Protein AF-R7J9E3-F1 (afdb_monomer_lite)

Structure (mmCIF, N/CA/C/O backbone):
data_AF-R7J9E3-F1
#
_entry.id   AF-R7J9E3-F1
#
loop_
_atom_site.group_PDB
_atom_site.id
_atom_site.type_symbol
_atom_site.label_atom_id
_atom_site.label_alt_id
_atom_site.label_comp_id
_atom_site.label_asym_id
_atom_site.label_entity_id
_atom_site.label_seq_id
_atom_site.pdbx_PDB_ins_code
_atom_site.Cartn_x
_atom_site.Cartn_y
_atom_site.Cartn_z
_atom_site.occupancy
_atom_site.B_iso_or_equiv
_atom_site.auth_seq_id
_atom_site.auth_comp_id
_atom_site.auth_asym_id
_atom_site.auth_atom_id
_atom_site.pdbx_PDB_model_num
ATOM 1 N N . MET A 1 1 ? 16.038 -10.193 -12.932 1.00 49.19 1 MET A N 1
ATOM 2 C CA . MET A 1 1 ? 15.594 -8.849 -12.484 1.00 49.19 1 MET A CA 1
ATOM 3 C C . MET A 1 1 ? 14.154 -8.540 -12.881 1.00 49.19 1 MET A C 1
ATOM 5 O O . MET A 1 1 ? 13.447 -7.977 -12.058 1.00 49.19 1 MET A O 1
ATOM 9 N N . TYR A 1 2 ? 13.697 -8.951 -14.071 1.00 53.28 2 TYR A N 1
ATOM 10 C CA . TYR A 1 2 ? 12.294 -8.801 -14.484 1.00 53.28 2 TYR A CA 1
ATOM 11 C C . TYR A 1 2 ? 11.321 -9.571 -13.566 1.00 53.28 2 TYR A C 1
ATOM 13 O O . TYR A 1 2 ? 10.374 -8.984 -13.052 1.00 53.28 2 TYR A O 1
ATOM 21 N N . ASP A 1 3 ? 11.633 -10.830 -13.231 1.00 55.34 3 ASP A N 1
ATOM 22 C CA . ASP A 1 3 ? 10.829 -11.648 -12.308 1.00 55.34 3 ASP A CA 1
ATOM 23 C C . ASP A 1 3 ? 10.735 -11.071 -10.893 1.00 55.34 3 ASP A C 1
ATOM 25 O O . ASP A 1 3 ? 9.671 -11.094 -10.289 1.00 55.34 3 ASP A O 1
ATOM 29 N N . ALA A 1 4 ? 11.819 -10.484 -10.375 1.00 68.38 4 ALA A N 1
ATOM 30 C CA . ALA A 1 4 ? 11.824 -9.876 -9.043 1.00 68.38 4 ALA A CA 1
ATOM 31 C C . ALA A 1 4 ? 10.939 -8.617 -8.972 1.00 68.38 4 ALA A C 1
ATOM 33 O O . ALA A 1 4 ? 10.268 -8.386 -7.970 1.00 68.38 4 ALA A O 1
ATOM 34 N N . CYS A 1 5 ? 10.911 -7.818 -10.045 1.00 63.12 5 CYS A N 1
ATOM 35 C CA . CYS A 1 5 ? 10.029 -6.654 -10.151 1.00 63.12 5 CYS A CA 1
ATOM 36 C C . CYS A 1 5 ? 8.560 -7.080 -10.285 1.00 63.12 5 CYS A C 1
ATOM 38 O O . CYS A 1 5 ? 7.688 -6.492 -9.649 1.00 63.12 5 CYS A O 1
ATOM 40 N N . ASN A 1 6 ? 8.300 -8.144 -11.049 1.00 73.94 6 ASN A N 1
ATOM 41 C CA . ASN A 1 6 ? 6.964 -8.709 -11.187 1.00 73.94 6 ASN A CA 1
ATOM 42 C C . ASN A 1 6 ? 6.449 -9.299 -9.863 1.00 73.94 6 ASN A C 1
ATOM 44 O O . ASN A 1 6 ? 5.303 -9.061 -9.495 1.00 73.94 6 ASN A O 1
ATOM 48 N N . ASN A 1 7 ? 7.305 -9.996 -9.110 1.00 74.38 7 ASN A N 1
ATOM 49 C CA . ASN A 1 7 ? 6.942 -10.547 -7.805 1.00 74.38 7 ASN A CA 1
ATOM 50 C C . ASN A 1 7 ? 6.625 -9.439 -6.789 1.00 74.38 7 ASN A C 1
ATOM 52 O O . ASN A 1 7 ? 5.593 -9.500 -6.129 1.00 74.38 7 ASN A O 1
ATOM 56 N N . LYS A 1 8 ? 7.436 -8.371 -6.754 1.00 75.12 8 LYS A N 1
ATOM 57 C CA . LYS A 1 8 ? 7.158 -7.178 -5.937 1.00 75.12 8 LYS A CA 1
ATOM 58 C C . LYS A 1 8 ? 5.804 -6.544 -6.260 1.00 75.12 8 LYS A C 1
ATOM 60 O O . LYS A 1 8 ? 5.059 -6.209 -5.353 1.00 75.12 8 LYS A O 1
ATOM 65 N N . LEU A 1 9 ? 5.463 -6.422 -7.543 1.00 75.38 9 LE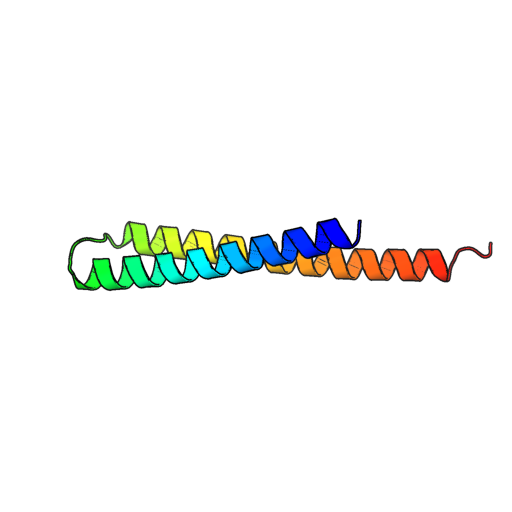U A N 1
ATOM 66 C CA . LEU A 1 9 ? 4.168 -5.894 -7.988 1.00 75.38 9 LEU A CA 1
ATOM 67 C C . LEU A 1 9 ? 2.983 -6.739 -7.515 1.00 75.38 9 LEU A C 1
ATOM 69 O O . LEU A 1 9 ? 1.931 -6.198 -7.173 1.00 75.38 9 LEU A O 1
ATOM 73 N N . ILE A 1 10 ? 3.144 -8.061 -7.520 1.00 81.94 10 ILE A N 1
ATOM 74 C CA . ILE A 1 10 ? 2.131 -8.996 -7.023 1.00 81.94 10 ILE A CA 1
ATOM 75 C C . I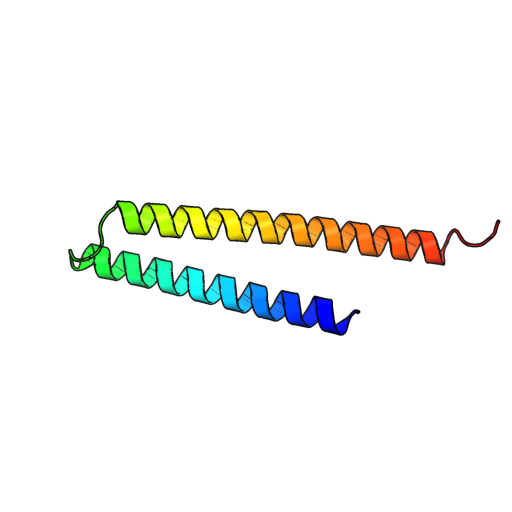LE A 1 10 ? 1.996 -8.857 -5.502 1.00 81.94 10 ILE A C 1
ATOM 77 O O . ILE A 1 10 ? 0.876 -8.786 -4.997 1.00 81.94 10 ILE A O 1
ATOM 81 N N . GLU A 1 11 ? 3.116 -8.759 -4.783 1.00 80.75 11 GLU A N 1
ATOM 82 C CA . GLU A 1 11 ? 3.133 -8.544 -3.334 1.00 80.75 11 GLU A CA 1
ATOM 83 C C . GLU A 1 11 ? 2.499 -7.206 -2.934 1.00 80.75 11 GLU A C 1
ATOM 85 O O . GLU A 1 11 ? 1.696 -7.178 -2.001 1.00 80.75 11 GLU A O 1
ATOM 90 N N . ASP A 1 12 ? 2.781 -6.111 -3.646 1.00 75.56 12 ASP A N 1
ATOM 91 C CA . ASP A 1 12 ? 2.169 -4.810 -3.352 1.00 75.56 12 ASP A CA 1
ATOM 92 C C . ASP A 1 12 ? 0.677 -4.785 -3.673 1.00 75.56 12 ASP A C 1
ATOM 94 O O . ASP A 1 12 ? -0.105 -4.280 -2.870 1.00 75.56 12 ASP A O 1
ATOM 98 N N . LYS A 1 13 ? 0.236 -5.416 -4.769 1.00 78.75 13 LYS A N 1
ATOM 99 C C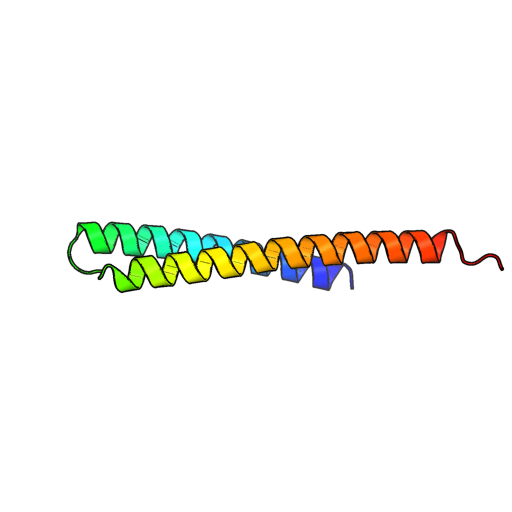A . LYS A 1 13 ? -1.202 -5.586 -5.029 1.00 78.75 13 LYS A CA 1
ATOM 100 C C . LYS A 1 13 ? -1.900 -6.370 -3.923 1.00 78.75 13 LYS A C 1
ATOM 102 O O . LYS A 1 13 ? -2.967 -5.961 -3.471 1.00 78.75 13 LYS A O 1
ATOM 107 N N . ALA A 1 14 ? -1.300 -7.468 -3.467 1.00 81.75 14 ALA A N 1
ATOM 108 C CA . ALA A 1 14 ? -1.846 -8.245 -2.360 1.00 81.75 14 ALA A CA 1
ATOM 109 C C . ALA A 1 14 ? -1.890 -7.417 -1.066 1.00 81.75 14 ALA A C 1
ATOM 111 O O . ALA A 1 14 ? -2.862 -7.491 -0.318 1.00 81.75 14 ALA A O 1
ATOM 112 N N . ARG A 1 15 ? -0.873 -6.587 -0.812 1.00 74.25 15 ARG A N 1
ATOM 113 C CA . ARG A 1 15 ? -0.818 -5.698 0.354 1.00 74.25 15 ARG A CA 1
ATOM 114 C C . ARG A 1 15 ? -1.906 -4.620 0.303 1.00 74.25 15 ARG A C 1
ATOM 116 O O . ARG A 1 15 ? -2.547 -4.379 1.323 1.00 74.25 15 ARG A O 1
ATOM 123 N N . ILE A 1 16 ? -2.155 -4.029 -0.865 1.00 80.19 16 ILE A N 1
ATOM 124 C CA . ILE A 1 16 ? -3.240 -3.059 -1.080 1.00 80.19 16 ILE A CA 1
ATOM 125 C C . ILE A 1 16 ? -4.603 -3.714 -0.843 1.00 80.19 16 ILE A C 1
ATOM 127 O O . ILE A 1 16 ? -5.406 -3.172 -0.089 1.00 80.19 16 ILE A O 1
ATOM 131 N N . GLU A 1 17 ? -4.840 -4.909 -1.387 1.00 84.62 17 GLU A N 1
ATOM 132 C CA . GLU A 1 17 ? -6.116 -5.612 -1.200 1.00 84.62 17 GLU A CA 1
ATOM 133 C C . GLU A 1 17 ? -6.379 -5.949 0.281 1.00 84.62 17 GLU A C 1
ATOM 135 O O . GLU A 1 17 ? -7.503 -5.833 0.774 1.00 84.62 17 GLU A O 1
ATOM 140 N N . GLN A 1 18 ? -5.336 -6.333 1.024 1.00 82.06 18 GLN A N 1
ATOM 141 C CA . GLN A 1 18 ? -5.447 -6.580 2.464 1.00 82.06 18 GLN A CA 1
ATOM 142 C C . GLN A 1 18 ? -5.715 -5.295 3.253 1.00 82.06 18 GLN A C 1
ATOM 144 O O . GLN A 1 18 ? -6.506 -5.311 4.197 1.00 82.06 18 GLN A O 1
ATOM 149 N N . LEU A 1 19 ? -5.099 -4.176 2.863 1.00 77.50 19 LEU A N 1
ATOM 150 C CA . LEU A 1 19 ? -5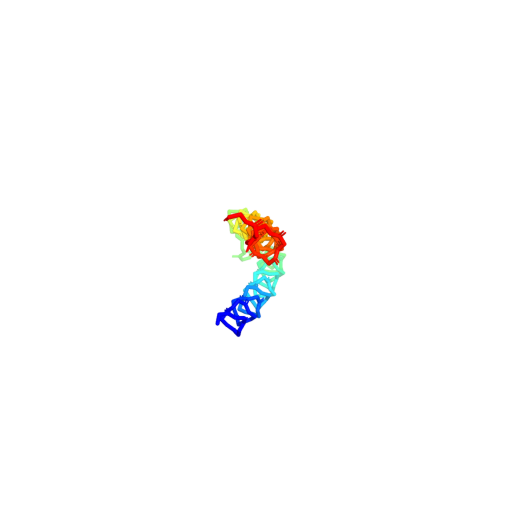.356 -2.867 3.466 1.00 77.50 19 LEU A CA 1
ATOM 151 C C . LEU A 1 19 ? -6.788 -2.389 3.187 1.00 77.50 19 LEU A C 1
ATOM 153 O O . LEU A 1 19 ? -7.442 -1.898 4.105 1.00 77.50 19 LEU A O 1
ATOM 157 N N . GLU A 1 20 ? -7.315 -2.591 1.978 1.00 81.75 20 GLU A N 1
ATOM 158 C CA . GLU A 1 20 ? -8.722 -2.309 1.659 1.00 81.75 20 GLU A CA 1
ATOM 159 C C . GLU A 1 20 ? -9.675 -3.146 2.515 1.00 81.75 20 GLU A C 1
ATOM 161 O O . GLU A 1 20 ? -10.603 -2.603 3.118 1.00 81.75 20 GLU A O 1
ATOM 166 N N . LYS A 1 21 ? -9.417 -4.453 2.646 1.00 81.56 21 LYS A N 1
ATOM 167 C CA . LYS A 1 21 ? -10.199 -5.333 3.529 1.00 81.56 21 LYS A CA 1
ATOM 168 C C . LYS A 1 21 ? -10.129 -4.879 4.984 1.00 81.56 21 LYS A C 1
ATOM 170 O O . LYS A 1 21 ? -11.161 -4.850 5.646 1.00 81.56 21 LYS A O 1
ATOM 175 N N . ALA A 1 22 ? -8.956 -4.482 5.474 1.00 76.31 22 ALA A N 1
ATOM 176 C CA . ALA A 1 22 ? -8.790 -3.976 6.833 1.00 76.31 22 ALA A CA 1
ATOM 177 C C . ALA A 1 22 ? -9.578 -2.679 7.069 1.00 76.31 22 ALA A C 1
ATOM 179 O O . ALA A 1 22 ? -10.193 -2.537 8.124 1.00 76.31 22 ALA A O 1
ATOM 180 N N . VAL A 1 23 ? -9.613 -1.766 6.090 1.00 75.25 23 VAL A N 1
ATOM 181 C CA . VAL A 1 23 ? -10.414 -0.528 6.137 1.00 75.25 23 VAL A CA 1
ATOM 182 C C . VAL A 1 23 ? -11.912 -0.837 6.156 1.00 75.25 23 VAL A C 1
ATOM 184 O O . VAL A 1 23 ? -12.648 -0.245 6.942 1.00 75.25 23 VAL A O 1
ATOM 187 N N . VAL A 1 24 ? -12.381 -1.770 5.324 1.00 80.75 24 VAL A N 1
ATOM 188 C CA . VAL A 1 24 ? -13.788 -2.209 5.334 1.00 80.75 24 VAL A CA 1
ATOM 189 C C . VAL A 1 24 ? -14.138 -2.844 6.680 1.00 80.75 24 VAL A C 1
ATOM 191 O O . VAL A 1 24 ? -15.135 -2.470 7.289 1.00 80.75 24 VAL A O 1
ATOM 194 N N . TYR A 1 25 ? -13.271 -3.717 7.192 1.00 74.25 25 TYR A N 1
ATOM 195 C CA . TYR A 1 25 ? -13.472 -4.404 8.465 1.00 74.25 25 TYR A CA 1
ATOM 196 C C . TYR A 1 25 ? -13.506 -3.434 9.650 1.00 74.25 25 TYR A C 1
ATOM 198 O O . TYR A 1 25 ? -14.384 -3.530 10.500 1.00 74.25 25 TYR A O 1
ATOM 206 N N . THR A 1 26 ? -12.598 -2.454 9.695 1.00 66.38 26 THR A N 1
ATOM 207 C CA . THR A 1 26 ? -12.628 -1.400 10.725 1.00 66.38 26 THR A CA 1
ATOM 208 C C . THR A 1 26 ? -13.850 -0.501 10.586 1.00 66.38 26 THR A C 1
ATOM 210 O O . THR A 1 26 ? -14.379 -0.059 11.599 1.00 66.38 26 THR A O 1
ATOM 213 N N . LYS A 1 27 ? -14.350 -0.256 9.370 1.00 66.31 27 LYS A N 1
ATOM 214 C CA . LYS A 1 27 ? -15.579 0.517 9.141 1.00 66.31 27 LYS A CA 1
ATOM 215 C C . LYS A 1 27 ? -16.836 -0.229 9.610 1.00 66.31 27 LYS A C 1
ATOM 217 O O . LYS A 1 27 ? -17.694 0.393 10.234 1.00 66.31 27 LYS A O 1
ATOM 222 N N . ASP A 1 28 ? -16.916 -1.537 9.379 1.00 67.62 28 ASP A N 1
ATOM 223 C CA . ASP A 1 28 ? -17.991 -2.395 9.903 1.00 67.62 28 ASP A CA 1
ATOM 224 C C . ASP A 1 28 ? -17.907 -2.527 11.432 1.00 67.62 28 ASP A C 1
ATOM 226 O O . ASP A 1 28 ? -18.912 -2.397 12.131 1.00 67.62 28 ASP A O 1
ATOM 230 N N . LEU A 1 29 ? -16.696 -2.677 11.977 1.00 64.88 29 LEU A N 1
ATOM 231 C CA . LEU A 1 29 ? -16.443 -2.713 13.421 1.00 64.88 29 LEU A CA 1
ATOM 232 C C . LEU A 1 29 ? -16.731 -1.354 14.098 1.00 64.88 29 LEU A C 1
ATOM 234 O O . LEU A 1 29 ? -17.111 -1.291 15.268 1.00 64.88 29 LEU A O 1
ATOM 238 N N . PHE A 1 30 ? -16.593 -0.248 13.362 1.00 60.31 30 PHE A N 1
ATOM 239 C CA . PHE A 1 30 ? -16.996 1.090 13.804 1.00 60.31 30 PHE A CA 1
ATOM 240 C C . PHE A 1 30 ? -18.521 1.226 13.845 1.00 60.31 30 PHE A C 1
ATOM 242 O O . PHE A 1 30 ? -19.061 1.751 14.817 1.00 60.31 30 PHE A O 1
ATOM 249 N N . GLN A 1 31 ? -19.233 0.700 12.840 1.00 61.06 31 GLN A N 1
ATOM 250 C CA . GLN A 1 31 ? -20.700 0.632 12.858 1.00 61.06 31 GLN A CA 1
ATOM 251 C C . GLN A 1 31 ? -21.231 -0.259 13.988 1.00 61.06 31 GLN A C 1
ATOM 253 O O . GLN A 1 31 ? -22.295 0.033 14.532 1.00 61.06 31 GLN A O 1
ATOM 258 N N . SER A 1 32 ? -20.485 -1.294 14.389 1.00 64.88 32 SER A N 1
ATOM 259 C CA . SER A 1 32 ? -20.820 -2.133 15.547 1.00 64.88 32 SER A CA 1
ATOM 260 C C . SER A 1 32 ? -20.410 -1.529 16.901 1.00 64.88 32 SER A C 1
ATOM 262 O O . SER A 1 32 ? -20.629 -2.161 17.933 1.00 64.88 32 SER A O 1
ATOM 264 N N . GLY A 1 33 ? -19.817 -0.327 16.926 1.00 60.03 33 GLY A N 1
ATOM 265 C CA . GLY A 1 33 ? -19.416 0.383 18.147 1.00 60.03 33 GLY A CA 1
ATOM 266 C C . GLY A 1 33 ? -18.124 -0.118 18.806 1.00 60.03 33 GLY A C 1
ATOM 267 O O . GLY A 1 33 ? -17.874 0.214 19.962 1.00 60.03 33 GLY A O 1
ATOM 268 N N . SER A 1 34 ? -17.315 -0.928 18.112 1.00 58.94 34 SER A N 1
ATOM 269 C CA . SER A 1 34 ? -16.090 -1.547 18.650 1.00 58.94 34 SER A CA 1
ATOM 270 C C . SER A 1 34 ? -14.780 -0.956 18.113 1.00 58.94 34 SER A C 1
ATOM 272 O O . SER A 1 34 ? -13.750 -1.158 18.748 1.00 58.94 34 SER A O 1
ATOM 274 N N . ALA A 1 35 ? -14.796 -0.212 17.001 1.00 58.44 35 ALA A N 1
ATOM 275 C CA . ALA A 1 35 ? -13.614 0.496 16.497 1.00 58.44 35 ALA A CA 1
ATOM 276 C C . ALA A 1 35 ? -13.636 1.978 16.888 1.00 58.44 35 ALA A C 1
ATOM 278 O O . ALA A 1 35 ? -14.689 2.619 16.906 1.00 58.44 35 ALA A O 1
ATOM 279 N N . THR A 1 36 ? -12.468 2.547 17.177 1.00 69.75 36 THR A N 1
ATOM 280 C CA . THR A 1 36 ? -12.342 3.969 17.541 1.00 69.75 36 THR A CA 1
ATOM 281 C C . THR A 1 36 ? -11.982 4.807 16.310 1.00 69.75 36 THR A C 1
ATOM 283 O O . THR A 1 36 ? -11.289 4.335 15.415 1.00 69.75 36 THR A O 1
ATOM 286 N N . TYR A 1 37 ? -12.390 6.082 16.258 1.00 63.78 37 TYR A N 1
ATOM 287 C CA . TYR A 1 37 ? -12.083 7.013 15.150 1.00 63.78 37 TYR A CA 1
ATOM 288 C C . TYR A 1 37 ? -10.575 7.075 14.814 1.00 63.78 37 TYR A C 1
ATOM 290 O O . TYR A 1 37 ? -10.183 7.310 13.674 1.00 63.78 37 TYR A O 1
ATOM 298 N N . LEU A 1 38 ? -9.728 6.793 15.811 1.00 74.62 38 LEU A N 1
ATOM 299 C CA . LEU A 1 38 ? -8.277 6.692 15.688 1.00 74.62 38 LEU A CA 1
ATOM 300 C C . LEU A 1 38 ? -7.811 5.509 14.818 1.00 74.62 38 LEU A C 1
ATOM 302 O O . LEU A 1 38 ? -6.824 5.641 14.096 1.00 74.62 38 LEU A O 1
ATOM 306 N N . GLU A 1 39 ? -8.504 4.369 14.853 1.00 69.31 39 GLU A N 1
ATOM 307 C CA . GLU A 1 39 ? -8.176 3.205 14.018 1.00 69.31 39 GLU A CA 1
ATOM 308 C C . GLU A 1 39 ? -8.491 3.485 12.553 1.00 69.31 39 GLU A C 1
ATOM 310 O O . GLU A 1 39 ? -7.639 3.257 11.701 1.00 69.31 39 GLU A O 1
ATOM 315 N N . ILE A 1 40 ? -9.650 4.092 12.266 1.00 73.00 40 ILE A N 1
ATOM 316 C CA . ILE A 1 40 ? -10.004 4.526 10.905 1.00 73.00 40 ILE A CA 1
ATOM 317 C C . ILE A 1 40 ? -8.950 5.495 10.368 1.00 73.00 40 ILE A C 1
ATOM 319 O O . ILE A 1 40 ? -8.470 5.323 9.248 1.00 73.00 40 ILE A O 1
ATOM 323 N N . LEU A 1 41 ? -8.563 6.493 11.169 1.00 78.25 41 LEU A N 1
ATOM 324 C CA . LEU A 1 41 ? -7.551 7.470 10.775 1.00 78.25 41 LEU A CA 1
ATOM 325 C C . LEU A 1 41 ? -6.200 6.795 10.492 1.00 78.25 41 LEU A C 1
ATOM 327 O O . LEU A 1 41 ? -5.542 7.112 9.504 1.00 78.25 41 LEU A O 1
ATOM 331 N N . THR A 1 42 ? -5.807 5.826 11.320 1.00 80.50 42 THR A N 1
ATOM 332 C CA . THR A 1 42 ? -4.546 5.082 11.168 1.00 80.50 42 THR A CA 1
ATOM 333 C C . THR A 1 42 ? -4.563 4.181 9.930 1.00 80.50 42 THR A C 1
ATOM 335 O O . THR A 1 42 ? -3.572 4.111 9.196 1.00 80.50 42 THR A O 1
ATOM 338 N N . SER A 1 43 ? -5.691 3.530 9.638 1.00 74.00 43 SER A N 1
ATOM 339 C CA . SER A 1 43 ? -5.872 2.740 8.416 1.00 74.00 43 SER A CA 1
ATOM 340 C C . SER A 1 43 ? -5.861 3.623 7.165 1.00 74.00 43 SER A C 1
ATOM 342 O O .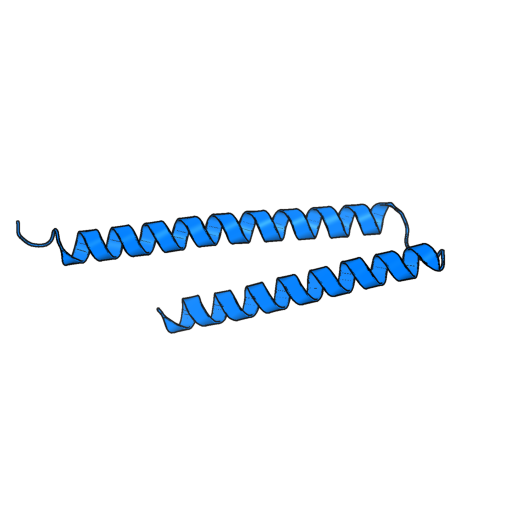 SER A 1 43 ? -5.210 3.272 6.183 1.00 74.00 43 SER A O 1
ATOM 344 N N . GLN A 1 44 ? -6.495 4.800 7.206 1.00 77.75 44 GLN A N 1
ATOM 345 C CA . GLN A 1 44 ? -6.446 5.786 6.118 1.00 77.75 44 GLN A CA 1
ATOM 346 C C . GLN A 1 44 ? -5.030 6.330 5.891 1.00 77.75 44 GLN A C 1
ATOM 348 O O . GLN A 1 44 ? -4.587 6.422 4.747 1.00 77.75 44 GLN A O 1
ATOM 353 N N . GLN A 1 45 ? -4.298 6.640 6.964 1.00 85.31 45 GLN A N 1
ATOM 354 C CA . GLN A 1 45 ? -2.896 7.058 6.899 1.00 85.31 45 GLN A CA 1
ATOM 355 C C . GLN A 1 45 ? -2.032 5.979 6.227 1.00 85.31 45 GLN A C 1
ATOM 357 O O . GLN A 1 45 ? -1.231 6.288 5.346 1.00 85.31 45 GLN A O 1
ATOM 362 N N . SER A 1 46 ? -2.231 4.713 6.606 1.00 82.00 46 SER A N 1
ATOM 363 C CA . SER A 1 46 ? -1.496 3.571 6.047 1.00 82.00 46 SER A CA 1
ATOM 364 C C . SER A 1 46 ? -1.811 3.354 4.565 1.00 82.00 46 SER A C 1
ATOM 366 O O . SER A 1 46 ? -0.899 3.120 3.772 1.00 82.00 46 SER A O 1
ATOM 368 N N . LEU A 1 47 ? -3.083 3.488 4.175 1.00 81.19 47 LEU A N 1
ATOM 369 C CA . LEU A 1 47 ? -3.513 3.413 2.779 1.00 81.19 47 LEU A CA 1
ATOM 370 C C . LEU A 1 47 ? -2.867 4.519 1.936 1.00 81.19 47 LEU A C 1
ATOM 372 O O . LEU A 1 47 ? -2.324 4.238 0.871 1.00 81.19 47 LEU A O 1
ATOM 376 N N . LEU A 1 48 ? -2.875 5.760 2.428 1.00 87.25 48 LEU A N 1
ATOM 377 C CA . LEU A 1 48 ? -2.269 6.892 1.729 1.00 87.25 48 LEU A CA 1
ATOM 378 C C . LEU A 1 48 ? -0.757 6.701 1.545 1.00 87.25 48 LEU A C 1
ATOM 380 O O . LEU A 1 48 ? -0.229 6.956 0.464 1.00 87.25 48 LEU A O 1
ATOM 384 N N . SER A 1 49 ? -0.053 6.220 2.572 1.00 86.75 49 SER A N 1
ATOM 385 C CA . SER A 1 49 ? 1.370 5.887 2.455 1.00 86.75 49 SER A CA 1
ATOM 386 C C . SER A 1 49 ? 1.622 4.798 1.410 1.00 86.75 49 SER A C 1
ATOM 388 O O . SER A 1 49 ? 2.534 4.954 0.603 1.00 86.75 49 SER A O 1
ATOM 390 N N . ALA A 1 50 ? 0.800 3.744 1.370 1.00 80.69 50 ALA A N 1
ATOM 391 C CA . ALA A 1 50 ? 0.915 2.696 0.356 1.00 80.69 50 ALA A CA 1
ATOM 392 C C . ALA A 1 50 ? 0.689 3.238 -1.068 1.00 80.69 50 ALA A C 1
ATOM 394 O O . ALA A 1 50 ? 1.459 2.922 -1.972 1.00 80.69 50 ALA A O 1
ATOM 395 N N . GLN A 1 51 ? -0.303 4.113 -1.258 1.00 81.94 51 GLN A N 1
ATOM 396 C CA . GLN A 1 51 ? -0.558 4.776 -2.543 1.00 81.94 51 GLN A CA 1
ATOM 397 C C . GLN A 1 51 ? 0.617 5.661 -2.984 1.00 81.94 51 GLN A C 1
ATOM 399 O O . GLN A 1 51 ? 1.006 5.646 -4.150 1.00 81.94 51 GLN A O 1
ATOM 404 N N . LEU A 1 52 ? 1.226 6.411 -2.060 1.00 89.44 52 LEU A N 1
ATOM 405 C CA . LEU A 1 52 ? 2.414 7.216 -2.360 1.00 89.44 52 LEU A CA 1
ATOM 406 C C . LEU A 1 52 ? 3.612 6.345 -2.760 1.00 89.44 52 LEU A C 1
ATOM 408 O O . LEU A 1 52 ? 4.343 6.697 -3.689 1.00 89.44 52 LEU A O 1
ATOM 412 N N . THR A 1 53 ? 3.806 5.203 -2.094 1.00 88.06 53 THR A N 1
ATOM 413 C CA . THR A 1 53 ? 4.834 4.225 -2.472 1.00 88.06 53 THR A CA 1
ATOM 414 C C . THR A 1 53 ? 4.579 3.662 -3.867 1.00 88.06 53 THR A C 1
ATOM 416 O O . THR A 1 53 ? 5.506 3.643 -4.673 1.00 88.06 53 THR A O 1
ATOM 419 N N . GLU A 1 54 ? 3.337 3.302 -4.197 1.00 83.56 54 GLU A N 1
ATOM 420 C CA . GLU A 1 54 ? 2.979 2.791 -5.526 1.00 83.56 54 GLU A CA 1
ATOM 421 C C . GLU A 1 54 ? 3.320 3.797 -6.638 1.00 83.56 54 GLU A C 1
ATOM 423 O O . GLU A 1 54 ? 3.934 3.440 -7.646 1.00 83.56 54 GLU A O 1
ATOM 428 N N . VAL A 1 55 ? 2.986 5.077 -6.439 1.00 88.06 55 VAL A N 1
ATOM 429 C CA . VAL A 1 55 ? 3.315 6.150 -7.391 1.00 88.06 55 VAL A CA 1
ATOM 430 C C . VAL A 1 55 ? 4.830 6.292 -7.556 1.00 88.06 55 VAL A C 1
ATOM 432 O O . VAL A 1 55 ? 5.321 6.385 -8.683 1.00 88.06 55 VAL A O 1
ATOM 435 N N . SER A 1 56 ? 5.581 6.272 -6.453 1.00 86.00 56 SER A N 1
ATOM 436 C CA . SER A 1 56 ? 7.048 6.336 -6.479 1.00 86.00 56 SER A CA 1
ATOM 437 C C . SER A 1 56 ? 7.664 5.152 -7.235 1.00 86.00 56 SER A C 1
ATOM 439 O O . SER A 1 56 ? 8.555 5.327 -8.070 1.00 86.00 56 SER A O 1
ATOM 441 N N . ASP A 1 57 ? 7.151 3.943 -7.015 1.00 82.69 57 ASP A N 1
ATOM 442 C CA . ASP A 1 57 ? 7.596 2.738 -7.715 1.00 82.69 57 ASP A CA 1
ATOM 443 C C . ASP A 1 57 ? 7.263 2.784 -9.211 1.00 82.69 57 ASP A C 1
ATOM 445 O O . ASP A 1 57 ? 8.052 2.325 -10.045 1.00 82.69 57 ASP A O 1
ATOM 449 N N . ASN A 1 58 ? 6.142 3.401 -9.583 1.00 82.12 58 ASN A N 1
ATOM 450 C CA . ASN A 1 58 ? 5.788 3.634 -10.980 1.00 82.12 58 ASN A CA 1
ATOM 451 C C . ASN A 1 58 ? 6.781 4.590 -11.661 1.00 82.12 58 ASN A C 1
ATOM 453 O O . ASN A 1 58 ? 7.292 4.290 -12.742 1.00 82.12 58 ASN A O 1
ATOM 457 N N . ILE A 1 59 ? 7.134 5.692 -10.990 1.00 85.12 59 ILE A N 1
ATOM 458 C CA . ILE A 1 59 ? 8.153 6.640 -11.464 1.00 85.12 59 ILE A CA 1
ATOM 459 C C . ILE A 1 59 ? 9.505 5.936 -11.637 1.00 85.12 59 ILE A C 1
ATOM 461 O O . ILE A 1 59 ? 10.140 6.076 -12.684 1.00 85.12 59 ILE A O 1
ATOM 465 N N . GLN A 1 60 ? 9.929 5.124 -10.663 1.00 81.81 60 GLN A N 1
ATOM 466 C CA . GLN A 1 60 ? 11.174 4.355 -10.762 1.00 81.81 60 GLN A CA 1
ATOM 467 C C . GLN A 1 60 ? 11.154 3.359 -11.928 1.00 81.81 60 GLN A C 1
ATOM 469 O O . GLN A 1 60 ? 12.153 3.230 -12.637 1.00 81.81 60 GLN A O 1
ATOM 474 N N . ARG A 1 61 ? 10.025 2.684 -12.177 1.00 80.56 61 ARG A N 1
ATOM 475 C CA . ARG A 1 61 ? 9.869 1.790 -13.336 1.00 80.56 61 ARG A CA 1
ATOM 476 C C . ARG A 1 61 ? 10.008 2.543 -14.652 1.00 80.56 61 ARG A C 1
ATOM 478 O O . ARG A 1 61 ? 10.729 2.074 -15.529 1.00 80.56 61 ARG A O 1
ATOM 485 N N . ILE A 1 62 ? 9.357 3.696 -14.793 1.00 83.50 62 ILE A N 1
ATOM 486 C CA . ILE A 1 62 ? 9.458 4.523 -16.002 1.00 83.50 62 ILE A CA 1
ATOM 487 C C . ILE A 1 62 ? 10.904 4.983 -16.202 1.00 83.50 62 ILE A C 1
ATOM 489 O O . ILE A 1 62 ? 11.446 4.826 -17.294 1.00 83.50 62 ILE A O 1
ATOM 493 N N . GLN A 1 63 ? 11.568 5.464 -15.149 1.00 80.12 63 GLN A N 1
ATOM 494 C CA . GLN A 1 63 ? 12.969 5.874 -15.226 1.00 80.12 63 GLN A CA 1
ATOM 495 C C . GLN A 1 63 ? 13.892 4.708 -15.607 1.00 80.12 63 GLN A C 1
ATOM 497 O O . GLN A 1 63 ? 14.804 4.884 -16.411 1.00 80.12 63 GLN A O 1
ATOM 502 N N . ALA A 1 64 ? 13.644 3.504 -15.086 1.00 78.44 64 ALA A N 1
ATOM 503 C CA . ALA A 1 64 ? 14.390 2.304 -15.456 1.00 78.44 64 ALA A CA 1
ATOM 504 C C . ALA A 1 64 ? 14.187 1.927 -16.933 1.00 78.44 64 ALA A C 1
ATOM 506 O O . ALA A 1 64 ? 15.149 1.545 -17.597 1.00 78.44 64 ALA A O 1
ATOM 507 N N . VAL A 1 65 ? 12.972 2.083 -17.470 1.00 77.56 65 VAL A N 1
ATOM 508 C CA . VAL A 1 65 ? 12.682 1.877 -18.901 1.00 77.56 65 VAL A CA 1
ATOM 509 C C . V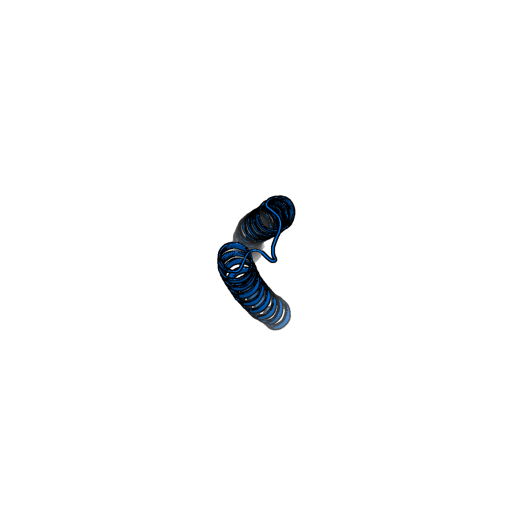AL A 1 65 ? 13.383 2.928 -19.761 1.00 77.56 65 VAL A C 1
ATOM 511 O O . VAL A 1 65 ? 13.986 2.567 -20.768 1.00 77.56 65 VAL A O 1
ATOM 514 N N . ILE A 1 66 ? 13.371 4.202 -19.356 1.00 79.19 66 ILE A N 1
ATOM 515 C CA . ILE A 1 66 ? 14.095 5.283 -20.045 1.00 79.19 66 ILE A CA 1
ATOM 516 C C . ILE A 1 66 ? 15.601 5.005 -20.041 1.00 79.19 66 ILE A C 1
ATOM 518 O O . ILE A 1 66 ? 16.242 5.103 -21.084 1.00 79.19 66 ILE A O 1
ATOM 522 N N . ASN A 1 67 ? 16.167 4.608 -18.900 1.00 76.44 67 ASN A N 1
ATOM 523 C CA . ASN A 1 67 ? 17.583 4.263 -18.786 1.00 76.44 67 ASN A CA 1
ATOM 524 C C . ASN A 1 67 ? 17.940 3.047 -19.648 1.00 76.44 67 ASN A C 1
ATOM 526 O O . ASN A 1 67 ? 18.979 3.055 -20.299 1.00 76.44 67 ASN A O 1
ATOM 530 N N . LEU A 1 68 ? 17.079 2.025 -19.698 1.00 72.12 68 LEU A N 1
ATOM 531 C CA . LEU A 1 68 ? 17.270 0.864 -20.567 1.00 72.12 68 LEU A CA 1
ATOM 532 C C . LEU A 1 68 ? 17.211 1.261 -22.047 1.00 72.12 68 LEU A C 1
ATOM 534 O O . LEU A 1 68 ? 18.065 0.836 -22.817 1.00 72.12 68 LEU A O 1
ATOM 538 N N . TYR A 1 69 ? 16.248 2.099 -22.441 1.00 66.81 69 TYR A N 1
ATOM 539 C CA . TYR A 1 69 ? 16.117 2.607 -23.809 1.00 66.81 69 TYR A CA 1
ATOM 540 C C . TYR A 1 69 ? 17.323 3.466 -24.212 1.00 66.81 69 TYR A C 1
ATOM 542 O O . TYR A 1 69 ? 17.874 3.300 -25.297 1.00 66.81 69 TYR A O 1
ATOM 550 N N . SER A 1 70 ? 17.787 4.325 -23.303 1.00 67.62 70 SER A N 1
ATOM 551 C CA . SER A 1 70 ? 19.000 5.127 -23.473 1.00 67.62 70 SER A CA 1
ATOM 552 C C . SER A 1 70 ? 20.253 4.247 -23.585 1.00 67.62 70 SER A C 1
ATOM 554 O O . SER A 1 70 ? 21.062 4.441 -24.486 1.00 67.62 70 SER A O 1
ATOM 556 N N . ALA A 1 71 ? 20.384 3.205 -22.759 1.00 65.31 71 ALA A N 1
ATOM 557 C CA . ALA A 1 71 ? 21.502 2.261 -22.821 1.00 65.31 71 ALA A CA 1
ATOM 558 C C . ALA A 1 71 ? 21.493 1.389 -24.092 1.00 65.31 71 ALA A C 1
ATOM 560 O O . ALA A 1 71 ? 22.557 1.005 -24.574 1.00 65.31 71 ALA A O 1
ATOM 561 N N . LEU A 1 72 ? 20.315 1.092 -24.657 1.00 63.31 72 LEU A N 1
ATOM 562 C CA . LEU A 1 72 ? 20.179 0.320 -25.899 1.00 63.31 72 LEU A CA 1
ATOM 563 C C . LEU A 1 72 ? 20.348 1.176 -27.168 1.00 63.31 72 LEU A C 1
ATOM 565 O O . LEU A 1 72 ? 20.713 0.643 -28.213 1.00 63.31 72 LEU A O 1
ATOM 569 N N . GLY A 1 73 ? 20.072 2.482 -27.091 1.00 62.06 73 GLY A N 1
ATOM 570 C CA . GLY A 1 73 ? 20.117 3.419 -28.222 1.00 62.06 73 GLY A CA 1
ATOM 571 C C . GLY A 1 73 ? 21.285 4.414 -28.214 1.00 62.06 73 GLY A C 1
ATOM 572 O O . GLY A 1 73 ? 21.506 5.076 -29.222 1.00 62.06 73 GLY A O 1
ATOM 573 N N . GLY A 1 74 ? 22.031 4.521 -27.112 1.00 59.72 74 GLY A N 1
ATOM 574 C CA . GLY A 1 74 ? 23.134 5.473 -26.921 1.00 59.72 74 GLY A CA 1
ATOM 575 C C . GLY A 1 74 ? 24.522 4.839 -26.788 1.00 59.72 74 GLY A C 1
ATOM 576 O O . GLY A 1 74 ? 25.487 5.547 -26.537 1.00 59.72 74 GLY A O 1
ATOM 577 N N . GLY A 1 75 ? 24.650 3.519 -26.959 1.00 53.53 75 GLY A N 1
ATOM 578 C CA . GLY A 1 75 ? 25.925 2.784 -26.909 1.00 53.53 75 GLY A CA 1
ATOM 579 C C . GLY A 1 75 ? 26.682 2.729 -28.243 1.00 53.53 75 GLY A C 1
ATOM 580 O O . GLY A 1 75 ? 27.228 1.682 -28.593 1.00 53.53 75 GLY A O 1
ATOM 581 N N . ARG A 1 76 ? 26.662 3.812 -29.026 1.00 53.06 76 ARG A N 1
ATOM 582 C CA . ARG A 1 76 ? 27.488 3.976 -30.233 1.00 53.06 76 ARG A CA 1
ATOM 583 C C . ARG A 1 76 ? 28.187 5.334 -30.223 1.00 53.06 76 ARG A C 1
ATOM 585 O O . ARG A 1 76 ? 28.001 6.089 -31.166 1.00 53.06 76 ARG A O 1
ATOM 592 N N . GLU A 1 77 ? 28.977 5.597 -29.188 1.00 47.66 77 GLU A N 1
ATOM 593 C CA . GLU A 1 77 ? 30.189 6.433 -29.234 1.00 47.66 77 GLU A CA 1
ATOM 594 C C . GLU A 1 77 ? 31.239 5.833 -28.293 1.00 47.66 77 GLU A C 1
ATOM 596 O O . GLU A 1 77 ? 30.839 5.330 -27.215 1.00 47.66 77 GLU A O 1
#

Sequence (77 aa):
MYDACNNKLIEDKARIEQLEKAVVYTKDLFQSGSATYLEILTSQQSLLSAQLTEVSDNIQRIQAVINLYSALGGGRE

Foldseek 3Di:
DVVVLVVVVVVLVVVLVVLVVQLVVLVVCVVVVNHDPVSNVVSVVVNVVSVVVVVVVVVVVVVVVVVVVCVVPVPPD

Secondary structure (DSSP, 8-state):
-HHHHHHHHHHHHHHHHHHHHHHHHHHHHHHTT-S-HHHHHHHHHHHHHHHHHHHHHHHHHHHHHHHHHHHHHS---

pLDDT: mean 73.56, std 10.19, range [47.66, 89.44]

Radius of gyration: 18.91 Å; chains: 1; bounding box: 51×19×49 Å